Protein AF-A0A3D1E0E1-F1 (afdb_monomer_lite)

Secondary structure (DSSP, 8-state):
--TTSTTSHHHHHHHHHHHHHHHHTT--SPEEEE----GGGTT---HHHHHHTT--GGGEEE---SSHHHHHHHHHHHHT-TT-SEEEE--S---S-TTHHHHHTT-

Foldseek 3Di:
DQAADPPCLVVVVVVVLLVLQVLCVVADAAEEEEWEPDPVNPGDDDQVVSVVVVHHSVRYHYDYAPADLRLVVVVVVVVPDPRHSYYYYGDHDPPDDPCVVVVSVVD

pLDDT: mean 78.92, std 16.23, range [38.81, 95.25]

Structure (mmCIF, N/CA/C/O backbone):
data_AF-A0A3D1E0E1-F1
#
_entry.id   AF-A0A3D1E0E1-F1
#
loop_
_atom_site.group_PDB
_atom_site.id
_atom_site.type_symbol
_atom_site.label_atom_id
_atom_site.label_alt_id
_atom_site.label_comp_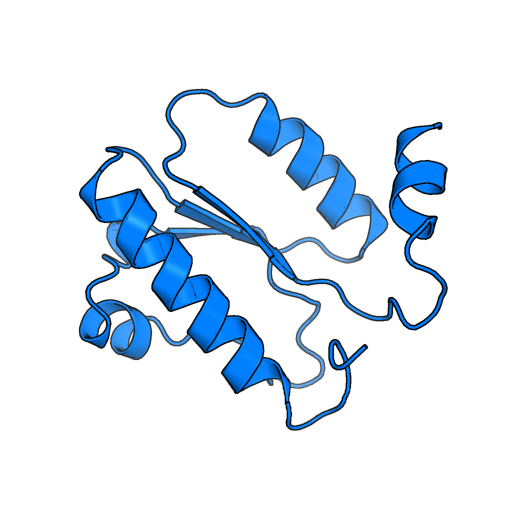id
_atom_site.label_asym_id
_atom_site.label_entity_id
_atom_site.label_seq_id
_atom_site.pdbx_PDB_ins_code
_atom_site.Cartn_x
_atom_site.Cartn_y
_atom_site.Cartn_z
_atom_site.occupancy
_atom_site.B_iso_or_equiv
_atom_site.auth_seq_id
_atom_site.auth_comp_id
_atom_site.auth_asym_id
_atom_site.auth_atom_id
_atom_site.pdbx_PDB_model_num
ATOM 1 N N . MET A 1 1 ? 18.294 -11.193 -1.312 1.00 40.47 1 MET A N 1
ATOM 2 C CA . MET A 1 1 ? 17.510 -10.092 -1.913 1.00 40.47 1 MET A CA 1
ATOM 3 C C . MET A 1 1 ? 16.601 -10.694 -2.979 1.00 40.47 1 MET A C 1
ATOM 5 O O . MET A 1 1 ? 17.097 -11.092 -4.022 1.00 40.47 1 MET A O 1
ATOM 9 N N . LEU A 1 2 ? 15.316 -10.892 -2.658 1.00 38.81 2 LEU A N 1
ATOM 10 C CA . LEU A 1 2 ? 14.311 -11.520 -3.541 1.00 38.81 2 LEU A CA 1
ATOM 11 C C . LEU A 1 2 ? 13.461 -10.496 -4.313 1.00 38.81 2 LEU A C 1
ATOM 13 O O . LEU A 1 2 ? 12.704 -10.883 -5.193 1.00 38.81 2 LEU A O 1
ATOM 17 N N . CYS A 1 3 ? 13.595 -9.210 -3.990 1.00 42.78 3 CYS A N 1
ATOM 18 C CA . CYS A 1 3 ? 12.835 -8.131 -4.609 1.00 42.78 3 CYS A CA 1
ATOM 19 C C . CYS A 1 3 ? 13.319 -7.926 -6.057 1.00 42.78 3 CYS A C 1
ATOM 21 O O . CYS A 1 3 ? 14.514 -7.701 -6.269 1.00 42.78 3 CYS A O 1
ATOM 23 N N . GLY A 1 4 ? 12.420 -8.066 -7.039 1.00 46.31 4 GLY A N 1
ATOM 24 C CA . GLY A 1 4 ? 12.716 -7.840 -8.459 1.00 46.31 4 GLY A CA 1
ATOM 25 C C . GLY A 1 4 ? 13.114 -9.074 -9.278 1.00 46.31 4 GLY A C 1
ATOM 26 O O . GLY A 1 4 ? 13.607 -8.915 -10.395 1.00 46.31 4 GLY A O 1
ATOM 27 N N . ARG A 1 5 ? 12.922 -10.304 -8.769 1.00 45.62 5 ARG A N 1
ATOM 28 C CA . ARG A 1 5 ? 12.955 -11.505 -9.627 1.00 45.62 5 ARG A CA 1
ATOM 29 C C . ARG A 1 5 ? 11.529 -11.827 -10.081 1.00 45.62 5 ARG A C 1
ATOM 31 O O . ARG A 1 5 ? 10.700 -12.077 -9.203 1.00 45.62 5 ARG A O 1
ATOM 38 N N . PRO A 1 6 ? 11.253 -11.914 -11.397 1.00 48.41 6 PRO A N 1
ATOM 39 C CA . PRO A 1 6 ? 9.933 -12.309 -11.875 1.00 48.41 6 PRO A CA 1
ATOM 40 C C . PRO A 1 6 ? 9.547 -13.657 -11.247 1.00 48.41 6 PRO A C 1
ATOM 42 O O . PRO A 1 6 ? 10.287 -14.634 -11.365 1.00 48.41 6 PRO A O 1
ATOM 45 N N . GLY A 1 7 ? 8.428 -13.678 -10.514 1.00 53.00 7 GLY A N 1
ATOM 46 C CA . GLY A 1 7 ? 7.877 -14.873 -9.859 1.00 53.00 7 GLY A CA 1
ATOM 47 C C . GLY A 1 7 ? 7.905 -14.905 -8.322 1.00 53.00 7 GLY A C 1
ATOM 48 O O . GLY A 1 7 ? 7.247 -15.771 -7.752 1.00 53.00 7 GLY A O 1
ATOM 49 N N . HIS A 1 8 ? 8.591 -13.982 -7.630 1.00 55.78 8 HIS A N 1
ATOM 50 C CA . HIS A 1 8 ? 8.625 -13.947 -6.148 1.00 55.78 8 HIS A CA 1
ATOM 51 C C . HIS A 1 8 ? 7.896 -12.755 -5.506 1.00 55.78 8 HIS A C 1
ATOM 53 O O . HIS A 1 8 ? 7.752 -12.715 -4.281 1.00 55.78 8 HIS A O 1
ATOM 59 N N . ASP A 1 9 ? 7.399 -11.813 -6.304 1.00 68.50 9 ASP A N 1
ATOM 60 C CA . ASP A 1 9 ? 6.812 -10.569 -5.794 1.00 68.50 9 ASP A CA 1
ATOM 61 C C . ASP A 1 9 ? 5.505 -10.818 -5.023 1.00 68.50 9 ASP A C 1
ATOM 63 O O . ASP A 1 9 ? 5.280 -10.221 -3.974 1.00 68.50 9 ASP A O 1
ATOM 67 N N . GLY A 1 10 ? 4.703 -11.808 -5.432 1.00 76.62 10 GLY A N 1
ATOM 68 C CA . GLY A 1 10 ? 3.433 -12.124 -4.767 1.00 76.62 10 GLY A CA 1
ATOM 69 C C . GLY A 1 10 ? 3.572 -12.543 -3.297 1.00 76.62 10 GLY A C 1
ATOM 70 O O . GLY A 1 10 ? 2.733 -12.177 -2.475 1.00 76.62 10 GLY A O 1
ATOM 71 N N . ALA A 1 11 ? 4.639 -13.263 -2.932 1.00 82.50 11 ALA A N 1
ATOM 72 C CA . ALA A 1 11 ? 4.875 -13.657 -1.540 1.00 82.50 11 ALA A CA 1
ATOM 73 C C . ALA A 1 11 ? 5.281 -12.457 -0.666 1.00 82.50 11 ALA A C 1
ATOM 75 O O . ALA A 1 11 ? 4.837 -12.347 0.477 1.00 82.50 11 ALA A O 1
ATOM 76 N N . LEU A 1 12 ? 6.088 -11.541 -1.213 1.00 81.94 12 LEU A N 1
ATOM 77 C CA . LEU A 1 12 ? 6.488 -10.305 -0.535 1.00 81.94 12 LEU A CA 1
ATOM 78 C C . LEU A 1 12 ? 5.287 -9.373 -0.346 1.00 81.94 12 LEU A C 1
ATOM 80 O O . LEU A 1 12 ? 5.032 -8.932 0.775 1.00 81.94 12 LEU A O 1
ATOM 84 N N . THR A 1 13 ? 4.507 -9.147 -1.405 1.00 83.56 13 THR A N 1
ATOM 85 C CA . THR A 1 13 ? 3.272 -8.355 -1.360 1.00 83.56 13 THR A CA 1
ATOM 86 C C . THR A 1 13 ? 2.261 -8.970 -0.389 1.00 83.56 13 THR A C 1
ATOM 88 O O . THR A 1 13 ? 1.681 -8.258 0.429 1.00 83.56 13 THR A O 1
ATOM 91 N N . GLY A 1 14 ? 2.095 -10.298 -0.391 1.00 87.44 14 GLY A N 1
ATOM 92 C CA . GLY A 1 14 ? 1.218 -11.004 0.548 1.00 87.44 14 GLY A CA 1
ATOM 93 C C . GLY A 1 14 ? 1.656 -10.866 2.011 1.00 87.44 14 GLY A C 1
ATOM 94 O O . GLY A 1 14 ? 0.827 -10.618 2.888 1.00 87.44 14 GLY A O 1
ATOM 95 N N . PHE A 1 15 ? 2.960 -10.964 2.290 1.00 89.19 15 PHE A N 1
ATOM 96 C CA . PHE A 1 15 ? 3.507 -10.730 3.628 1.00 89.19 15 PHE A CA 1
ATOM 97 C C . PHE A 1 15 ? 3.298 -9.279 4.087 1.00 89.19 15 PHE A C 1
ATOM 99 O O . PHE A 1 15 ? 2.829 -9.047 5.205 1.00 89.19 15 PHE A O 1
ATOM 106 N N . ALA A 1 16 ? 3.580 -8.303 3.220 1.00 91.12 16 ALA A N 1
ATOM 107 C CA . ALA A 1 16 ? 3.340 -6.891 3.504 1.00 91.12 16 ALA A CA 1
ATOM 108 C C . ALA A 1 16 ? 1.850 -6.618 3.773 1.00 91.12 16 ALA A C 1
ATOM 110 O O . ALA A 1 16 ? 1.517 -5.951 4.752 1.00 91.12 16 ALA A O 1
ATOM 111 N N . ALA A 1 17 ? 0.946 -7.214 2.990 1.00 91.38 17 ALA A N 1
ATOM 112 C CA . ALA A 1 17 ? -0.494 -7.114 3.207 1.00 91.38 17 ALA A CA 1
ATOM 113 C C . ALA A 1 17 ? -0.903 -7.683 4.577 1.00 91.38 17 ALA A C 1
ATOM 115 O O . ALA A 1 17 ? -1.674 -7.061 5.305 1.00 91.38 17 ALA A O 1
ATOM 116 N N . ALA A 1 18 ? -0.338 -8.819 4.998 1.00 93.44 18 ALA A N 1
ATOM 117 C CA . ALA A 1 18 ? -0.607 -9.379 6.324 1.00 93.44 18 ALA A CA 1
ATOM 118 C C . ALA A 1 18 ? -0.158 -8.447 7.472 1.00 93.44 18 ALA A C 1
ATOM 120 O O . ALA A 1 18 ? -0.849 -8.343 8.492 1.00 93.44 18 ALA A O 1
ATOM 121 N N . LEU A 1 19 ? 0.967 -7.740 7.313 1.00 93.88 19 LEU A N 1
ATOM 122 C CA . LEU A 1 19 ? 1.420 -6.723 8.270 1.00 93.88 19 LEU A CA 1
ATOM 123 C C . LEU A 1 19 ? 0.498 -5.501 8.282 1.00 93.88 19 LEU A C 1
ATOM 125 O O . LEU A 1 19 ? 0.081 -5.065 9.356 1.00 93.88 19 LEU A O 1
ATOM 129 N N . VAL A 1 20 ? 0.126 -4.997 7.104 1.00 94.12 20 VAL A N 1
ATOM 130 C CA . VAL A 1 20 ? -0.826 -3.890 6.949 1.00 94.12 20 VAL A CA 1
ATOM 131 C C . VAL A 1 20 ? -2.153 -4.223 7.612 1.00 94.12 20 VAL A C 1
ATOM 133 O O . VAL A 1 20 ? -2.644 -3.423 8.401 1.00 94.12 20 VAL A O 1
ATOM 136 N N . ARG A 1 21 ? -2.701 -5.423 7.393 1.00 94.00 21 ARG A N 1
ATOM 137 C CA . ARG A 1 21 ? -3.933 -5.875 8.056 1.00 94.00 21 ARG A CA 1
ATOM 138 C C . ARG A 1 21 ? -3.815 -5.765 9.580 1.00 94.00 21 ARG A C 1
ATOM 140 O O . ARG A 1 21 ? -4.724 -5.275 10.242 1.00 94.00 21 ARG A O 1
ATOM 147 N N . ARG A 1 22 ? -2.688 -6.195 10.158 1.00 93.88 22 ARG A N 1
ATOM 148 C CA . ARG A 1 22 ? -2.445 -6.106 11.611 1.00 93.88 22 ARG A CA 1
ATOM 149 C C . ARG A 1 22 ? -2.328 -4.669 12.122 1.00 93.88 22 ARG A C 1
ATOM 151 O O . ARG A 1 22 ? -2.576 -4.438 13.306 1.00 93.88 22 ARG A O 1
ATOM 158 N N . LEU A 1 23 ? -1.894 -3.727 11.290 1.00 92.19 23 LEU A N 1
ATOM 159 C CA . LEU A 1 23 ? -1.833 -2.303 11.633 1.00 92.19 23 LEU A CA 1
ATOM 160 C C . LEU A 1 23 ? -3.207 -1.642 11.483 1.00 92.19 23 LEU A C 1
ATOM 162 O O . LEU A 1 23 ? -3.673 -1.010 12.422 1.00 92.19 23 LEU A O 1
ATOM 166 N N . ALA A 1 24 ? -3.907 -1.891 10.376 1.00 88.12 24 ALA A N 1
ATOM 167 C CA . ALA A 1 24 ? -5.213 -1.312 10.058 1.00 88.12 24 ALA A CA 1
ATOM 168 C C . ALA A 1 24 ? -6.342 -1.703 11.034 1.00 88.12 24 ALA A C 1
ATOM 170 O O . ALA A 1 24 ? -7.361 -1.019 11.093 1.00 88.12 24 ALA A O 1
ATOM 171 N N . VAL A 1 25 ? -6.167 -2.790 11.799 1.00 89.31 25 VAL A N 1
ATOM 172 C CA . VAL A 1 25 ? -7.064 -3.183 12.906 1.00 89.31 25 VAL A CA 1
ATOM 173 C C . VAL A 1 25 ? -6.844 -2.331 14.165 1.00 89.31 25 VAL A C 1
ATOM 175 O O . VAL A 1 25 ? -7.753 -2.189 14.974 1.00 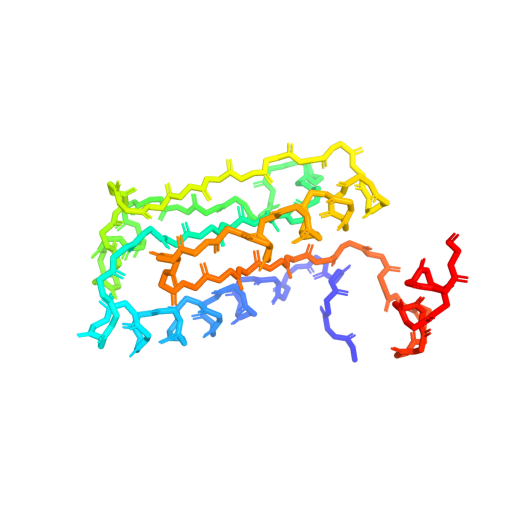89.31 25 VAL A O 1
ATOM 178 N N . ARG A 1 26 ? -5.637 -1.791 14.362 1.00 89.44 26 ARG A N 1
ATOM 179 C CA . ARG A 1 26 ? -5.247 -1.024 15.562 1.00 89.44 26 ARG A CA 1
ATOM 180 C C . ARG A 1 26 ? -5.248 0.482 15.335 1.00 89.44 26 ARG A C 1
ATOM 182 O O . ARG A 1 26 ? -5.379 1.237 16.292 1.00 89.44 26 ARG A O 1
ATOM 189 N N . CYS A 1 27 ? -5.071 0.896 14.089 1.00 88.75 27 CYS A N 1
ATOM 190 C CA . CYS A 1 27 ? -4.990 2.284 13.682 1.00 88.75 27 CYS A CA 1
ATOM 191 C C . CYS A 1 27 ? -6.149 2.595 12.742 1.00 88.75 27 CYS A C 1
ATOM 193 O O . CYS A 1 27 ? -6.353 1.906 11.734 1.00 88.75 27 CYS A O 1
ATOM 195 N N . ASP A 1 28 ? -6.889 3.647 13.070 1.00 87.94 28 ASP A N 1
ATOM 196 C CA . ASP A 1 28 ? -7.795 4.262 12.113 1.00 87.94 28 ASP A CA 1
ATOM 197 C C . ASP A 1 28 ? -6.990 5.090 11.095 1.00 87.94 28 ASP A C 1
ATOM 199 O O . ASP A 1 28 ? -5.852 5.473 11.367 1.00 87.94 28 ASP A O 1
ATOM 203 N N . GLY A 1 29 ? -7.553 5.315 9.909 1.00 93.00 29 GLY A N 1
ATOM 204 C CA . GLY A 1 29 ? -6.914 6.089 8.837 1.00 93.00 29 GLY A CA 1
ATOM 205 C C . GLY A 1 29 ? -6.493 5.278 7.606 1.00 93.00 29 GLY A C 1
ATOM 206 O O . GLY A 1 29 ? -6.600 4.045 7.593 1.00 93.00 29 GLY A O 1
ATOM 207 N N . PRO A 1 30 ? -6.079 5.947 6.519 1.00 95.25 30 PRO A N 1
ATOM 208 C CA . PRO A 1 30 ? -5.805 5.284 5.254 1.00 95.25 30 PRO A CA 1
ATOM 209 C C . PRO A 1 30 ? -4.463 4.547 5.271 1.00 95.25 30 PRO A C 1
ATOM 211 O O . PRO A 1 30 ? -3.542 4.872 6.024 1.00 95.25 30 PRO A O 1
ATOM 214 N N . VAL A 1 31 ? -4.354 3.551 4.400 1.00 94.38 31 VAL A N 1
ATOM 215 C CA . VAL A 1 31 ? -3.109 2.861 4.075 1.00 94.38 31 VAL A CA 1
ATOM 216 C C . VAL A 1 31 ? -2.631 3.375 2.730 1.00 94.38 31 VAL A C 1
ATOM 218 O O . VAL A 1 31 ? -3.378 3.320 1.757 1.00 94.38 31 VAL A O 1
ATOM 221 N N . VAL A 1 32 ? -1.385 3.825 2.652 1.00 94.69 32 VAL A N 1
ATOM 222 C CA . VAL A 1 32 ? -0.767 4.223 1.385 1.00 94.69 32 VAL A CA 1
ATOM 223 C C . VAL A 1 32 ? 0.108 3.090 0.864 1.00 94.69 32 VAL A C 1
ATOM 225 O O . VAL A 1 32 ? 0.912 2.530 1.609 1.00 94.69 32 VAL A O 1
ATOM 228 N N . TRP A 1 33 ? -0.033 2.752 -0.414 1.00 91.81 33 TRP A N 1
ATOM 229 C CA . TRP A 1 33 ? 0.790 1.752 -1.083 1.00 91.81 33 TRP A CA 1
ATOM 230 C C . TRP A 1 33 ? 1.400 2.331 -2.355 1.00 91.81 33 TRP A C 1
ATOM 232 O O . TRP A 1 33 ? 0.689 2.741 -3.273 1.00 91.81 33 TRP A O 1
ATOM 242 N N . CYS A 1 34 ? 2.725 2.330 -2.417 1.00 89.50 34 CYS A N 1
ATOM 243 C CA . CYS A 1 34 ? 3.502 2.759 -3.570 1.00 89.50 34 CYS A CA 1
ATOM 244 C C . CYS A 1 34 ? 4.073 1.508 -4.256 1.00 89.50 34 CYS A C 1
ATOM 246 O O . CYS A 1 34 ? 5.129 1.026 -3.830 1.00 89.50 34 CYS A O 1
ATOM 248 N N . PRO A 1 35 ? 3.386 0.933 -5.260 1.00 82.31 35 PRO A N 1
ATOM 249 C CA . PRO A 1 35 ? 3.867 -0.261 -5.944 1.00 82.31 35 PRO A CA 1
ATOM 250 C C . PRO A 1 35 ? 5.168 0.014 -6.716 1.00 82.31 35 PRO A C 1
ATOM 252 O O . PRO A 1 35 ? 5.471 1.151 -7.104 1.00 82.31 35 PRO A O 1
ATOM 255 N N . ALA A 1 36 ? 5.945 -1.045 -6.953 1.00 77.00 36 ALA A N 1
ATOM 256 C CA . ALA A 1 36 ? 7.068 -0.991 -7.881 1.00 77.00 36 ALA A CA 1
ATOM 257 C C . ALA A 1 36 ? 6.533 -0.805 -9.311 1.00 77.00 36 ALA A C 1
ATOM 259 O O . ALA A 1 36 ? 5.370 -1.108 -9.586 1.00 77.00 36 ALA A O 1
ATOM 260 N N . ALA A 1 37 ? 7.359 -0.304 -10.236 1.00 69.69 37 ALA A N 1
ATOM 261 C CA . ALA A 1 37 ? 6.911 -0.131 -11.612 1.00 69.69 37 ALA A CA 1
ATOM 262 C C . ALA A 1 37 ? 6.509 -1.495 -12.200 1.00 69.69 37 ALA A C 1
ATOM 264 O O . ALA A 1 37 ? 7.341 -2.393 -12.352 1.00 69.69 37 ALA A O 1
ATOM 265 N N . ALA A 1 38 ? 5.225 -1.653 -12.526 1.00 60.69 38 ALA A N 1
ATOM 266 C CA . ALA A 1 38 ? 4.704 -2.885 -13.096 1.00 60.69 38 ALA A CA 1
ATOM 267 C C . ALA A 1 38 ? 5.200 -3.030 -14.542 1.00 60.69 38 ALA A C 1
ATOM 269 O O . ALA A 1 38 ? 4.604 -2.507 -15.485 1.00 60.69 38 ALA A O 1
ATOM 270 N N . MET A 1 39 ? 6.294 -3.760 -14.747 1.00 53.62 39 MET A N 1
ATOM 271 C CA . MET A 1 39 ? 6.688 -4.193 -16.086 1.00 53.62 39 MET A CA 1
ATOM 272 C C . MET A 1 39 ? 5.674 -5.239 -16.571 1.00 53.62 39 MET A C 1
ATOM 274 O O . MET A 1 39 ? 5.676 -6.377 -16.115 1.00 53.62 39 MET A O 1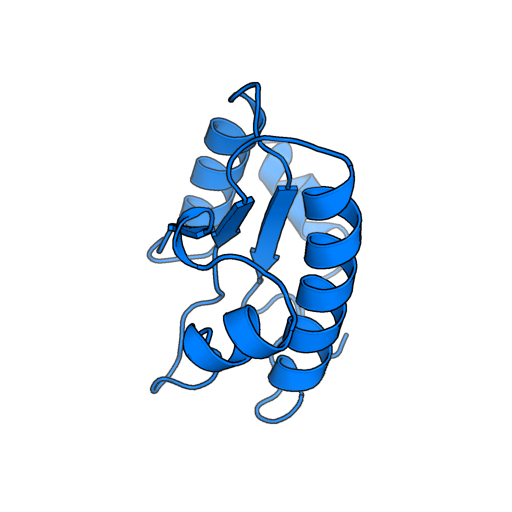
ATOM 278 N N . GLY A 1 40 ? 4.765 -4.847 -17.470 1.00 51.97 40 GLY A N 1
ATOM 279 C CA . GLY A 1 40 ? 3.796 -5.768 -18.081 1.00 51.97 40 GLY A CA 1
ATOM 280 C C . GLY A 1 40 ? 2.631 -6.203 -17.179 1.00 51.97 40 GLY A C 1
ATOM 281 O O . GLY A 1 40 ? 2.044 -7.254 -17.419 1.00 51.97 40 GLY A O 1
ATOM 282 N N . GLY A 1 41 ? 2.286 -5.426 -16.146 1.00 52.62 41 GLY A N 1
ATOM 283 C CA . GLY A 1 41 ? 1.118 -5.688 -15.289 1.00 52.62 41 GLY A CA 1
ATOM 284 C C . GLY A 1 41 ? 1.320 -6.742 -14.191 1.00 52.62 41 GLY A C 1
ATOM 285 O O . GLY A 1 41 ? 0.406 -6.971 -13.398 1.00 52.62 41 GLY A O 1
ATOM 286 N N . SER A 1 42 ? 2.503 -7.359 -14.083 1.00 56.16 42 SER A N 1
ATOM 287 C CA . SER A 1 42 ? 2.842 -8.189 -12.920 1.00 56.16 42 SER A CA 1
ATOM 288 C C . SER A 1 42 ? 3.071 -7.313 -11.685 1.00 56.16 42 SER A C 1
ATOM 290 O O . SER A 1 42 ? 3.780 -6.312 -11.782 1.00 56.16 42 SER A O 1
ATOM 292 N N . GLY A 1 43 ? 2.513 -7.702 -10.535 1.00 58.69 43 GLY A N 1
ATOM 293 C CA . GLY A 1 43 ? 2.697 -6.993 -9.258 1.00 58.69 43 GLY A CA 1
ATOM 294 C C . GLY A 1 43 ? 1.581 -6.007 -8.890 1.00 58.69 43 GLY A C 1
ATOM 295 O O . GLY A 1 43 ? 1.645 -5.386 -7.836 1.00 58.69 43 GLY A O 1
ATOM 296 N N . MET A 1 44 ? 0.530 -5.881 -9.709 1.00 71.06 44 MET A N 1
ATOM 297 C CA . MET A 1 44 ? -0.627 -5.052 -9.357 1.00 71.06 44 MET A CA 1
ATOM 298 C C . MET A 1 44 ? -1.421 -5.657 -8.194 1.00 71.06 44 MET A C 1
ATOM 300 O O . MET A 1 44 ? -1.722 -6.853 -8.175 1.00 71.06 44 MET A O 1
ATOM 304 N N . LEU A 1 45 ? -1.812 -4.808 -7.241 1.00 80.12 45 LEU A N 1
ATOM 305 C CA . LEU A 1 45 ? -2.677 -5.206 -6.137 1.00 80.12 45 LEU A CA 1
ATOM 306 C C . LEU A 1 45 ? -4.077 -5.555 -6.643 1.00 80.12 45 LEU A C 1
ATOM 308 O O . LEU A 1 45 ? -4.744 -4.758 -7.302 1.00 80.12 45 LEU A O 1
ATOM 312 N N . TYR A 1 46 ? -4.550 -6.744 -6.278 1.00 85.94 46 TYR A N 1
ATOM 313 C CA . TYR A 1 46 ? -5.904 -7.179 -6.586 1.00 85.94 46 TYR A CA 1
ATOM 314 C C . TYR A 1 46 ? -6.856 -6.790 -5.451 1.00 85.94 46 TYR A C 1
ATOM 316 O O . TYR A 1 46 ? -6.870 -7.428 -4.397 1.00 85.94 46 TYR A O 1
ATOM 324 N N . ALA A 1 47 ? -7.663 -5.748 -5.670 1.00 86.19 47 ALA A N 1
ATOM 325 C CA . ALA A 1 47 ? -8.533 -5.161 -4.646 1.00 86.19 47 ALA A CA 1
ATOM 326 C C . ALA A 1 47 ? -9.465 -6.186 -3.975 1.00 86.19 47 ALA A C 1
ATOM 328 O O . ALA A 1 47 ? -9.540 -6.240 -2.749 1.00 86.19 47 ALA A O 1
ATOM 329 N N . ALA A 1 48 ? -10.120 -7.055 -4.752 1.00 89.00 48 ALA A N 1
ATOM 330 C CA . ALA A 1 48 ? -10.986 -8.091 -4.187 1.00 89.00 48 ALA A CA 1
ATOM 331 C C . ALA A 1 48 ? -10.200 -9.132 -3.364 1.00 89.00 48 ALA A C 1
ATOM 333 O O . ALA A 1 48 ? -10.700 -9.632 -2.359 1.00 89.00 48 ALA A O 1
ATOM 334 N N . GLY A 1 49 ? -8.950 -9.423 -3.741 1.00 89.00 49 GLY A N 1
ATOM 335 C CA . GLY A 1 49 ? -8.056 -10.277 -2.957 1.00 89.00 49 GLY A CA 1
ATOM 336 C C . GLY A 1 49 ? -7.672 -9.645 -1.618 1.00 89.00 49 GLY A C 1
ATOM 337 O O . GLY A 1 49 ? -7.692 -10.319 -0.592 1.00 89.00 49 GLY A O 1
ATOM 338 N N . LEU A 1 50 ? -7.394 -8.339 -1.601 1.00 88.75 50 LEU A N 1
ATOM 339 C CA . LEU A 1 50 ? -7.136 -7.593 -0.365 1.00 88.75 50 LEU A CA 1
ATOM 340 C C . LEU A 1 50 ? -8.371 -7.544 0.544 1.00 88.75 50 LEU A C 1
ATOM 342 O O . LEU A 1 50 ? -8.245 -7.780 1.747 1.00 88.75 50 LEU A O 1
ATOM 346 N N . ALA 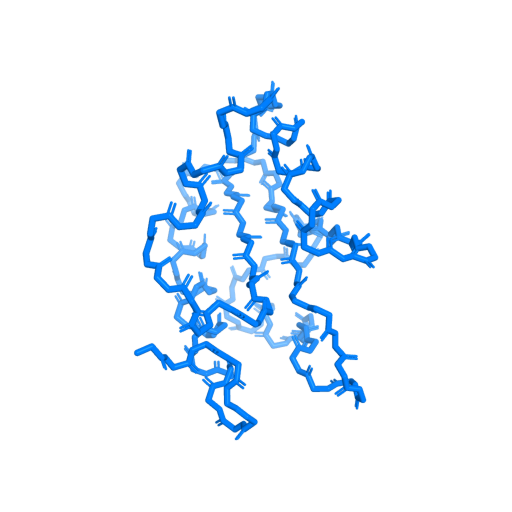A 1 51 ? -9.560 -7.342 -0.031 1.00 91.88 51 ALA A N 1
ATOM 347 C CA . ALA A 1 51 ? -10.822 -7.408 0.702 1.00 91.88 51 ALA A CA 1
ATOM 348 C C . ALA A 1 51 ? -11.036 -8.788 1.343 1.00 91.88 51 ALA A C 1
ATOM 350 O O . ALA A 1 51 ? -11.373 -8.878 2.523 1.00 91.88 51 ALA A O 1
ATOM 351 N N . ALA A 1 52 ? -10.755 -9.872 0.610 1.00 91.31 52 ALA A N 1
ATOM 352 C CA . ALA A 1 52 ? -10.802 -11.235 1.147 1.00 91.31 52 ALA A CA 1
ATOM 353 C C . ALA A 1 52 ? -9.778 -11.465 2.279 1.00 91.31 52 ALA A C 1
ATOM 355 O O . ALA A 1 52 ? -10.019 -12.253 3.194 1.00 91.31 52 ALA A O 1
ATOM 356 N N . LEU A 1 53 ? -8.659 -10.735 2.267 1.00 88.75 53 LEU A N 1
ATOM 357 C CA . LEU A 1 53 ? -7.677 -10.689 3.353 1.00 88.75 53 LEU A CA 1
ATOM 358 C C . LEU A 1 53 ? -8.059 -9.715 4.480 1.00 88.75 53 LEU A C 1
ATOM 360 O O . LEU A 1 53 ? -7.273 -9.549 5.412 1.00 88.75 53 LEU A O 1
ATOM 364 N N . GLY A 1 54 ? -9.249 -9.111 4.461 1.00 90.44 54 GLY A N 1
ATOM 365 C CA . GLY A 1 54 ? -9.741 -8.216 5.511 1.00 90.44 54 GLY A CA 1
ATOM 366 C C . GLY A 1 54 ? -9.113 -6.821 5.501 1.00 90.44 54 GLY A C 1
ATOM 367 O O . GLY A 1 54 ? -9.137 -6.145 6.527 1.00 90.44 54 GLY A O 1
ATOM 368 N N . ILE A 1 55 ? -8.525 -6.404 4.380 1.00 91.31 55 ILE A N 1
ATOM 369 C CA . ILE A 1 55 ? -8.096 -5.023 4.150 1.00 91.31 55 ILE A CA 1
ATOM 370 C C . ILE A 1 55 ? -9.197 -4.342 3.346 1.00 91.31 55 ILE A C 1
ATOM 372 O O . ILE A 1 55 ? -9.479 -4.763 2.228 1.00 91.31 55 ILE A O 1
ATOM 376 N N . ASP A 1 56 ? -9.807 -3.301 3.907 1.00 91.88 56 ASP A N 1
ATOM 377 C CA . ASP A 1 56 ? -10.818 -2.504 3.212 1.00 91.88 56 ASP A CA 1
ATOM 378 C C . ASP A 1 56 ? -10.185 -1.742 2.029 1.00 91.88 56 ASP A C 1
ATOM 380 O O . ASP A 1 56 ? -9.365 -0.845 2.262 1.00 91.88 56 ASP A O 1
ATOM 384 N N . PRO A 1 57 ? -10.549 -2.052 0.767 1.00 91.81 57 PRO A N 1
ATOM 385 C CA . PRO A 1 57 ? -10.030 -1.331 -0.391 1.00 91.81 57 PRO A CA 1
ATOM 386 C C . PRO A 1 57 ? -10.393 0.159 -0.383 1.00 91.81 57 PRO A C 1
ATOM 388 O O . PRO A 1 57 ? -9.661 0.951 -0.964 1.00 91.81 57 PRO A O 1
ATOM 391 N N . GLY A 1 58 ? -11.475 0.559 0.298 1.00 92.88 58 GLY A N 1
ATOM 392 C CA . GLY A 1 58 ? -11.868 1.963 0.448 1.00 92.88 58 GLY A CA 1
ATOM 393 C C . GLY A 1 58 ? -10.898 2.786 1.302 1.00 92.88 58 GLY A C 1
ATOM 394 O O . GLY A 1 58 ? -10.886 4.011 1.206 1.00 92.88 58 GLY A O 1
ATOM 395 N N . ARG A 1 59 ? -10.049 2.127 2.101 1.00 92.25 59 ARG A N 1
ATOM 396 C CA . ARG A 1 59 ? -8.997 2.762 2.912 1.00 92.25 59 ARG A CA 1
ATOM 397 C C . ARG A 1 59 ? -7.623 2.727 2.240 1.00 92.25 59 ARG A C 1
ATOM 399 O O . ARG A 1 59 ? -6.663 3.216 2.831 1.00 92.25 59 ARG A O 1
ATOM 406 N N . LEU A 1 60 ? -7.500 2.136 1.051 1.00 92.12 60 LEU A N 1
ATOM 407 C CA . LEU A 1 60 ? -6.226 1.952 0.363 1.00 92.12 60 LEU A CA 1
ATOM 408 C C . LEU A 1 60 ? -6.000 3.051 -0.682 1.00 92.12 60 LEU A C 1
ATOM 410 O O . LEU A 1 60 ? -6.739 3.163 -1.656 1.00 92.12 60 LEU A O 1
ATOM 414 N N . LEU A 1 61 ? -4.934 3.826 -0.507 1.00 93.12 61 LEU A N 1
ATOM 415 C CA . LEU A 1 61 ? -4.476 4.839 -1.450 1.00 93.12 61 LEU A CA 1
ATOM 416 C C . LEU A 1 61 ? -3.292 4.288 -2.243 1.00 93.12 61 LEU A C 1
ATOM 418 O O . LEU A 1 61 ? -2.261 3.946 -1.664 1.00 93.12 61 LEU A O 1
ATOM 422 N N . ILE A 1 62 ? -3.428 4.212 -3.566 1.00 89.75 62 ILE A N 1
ATOM 423 C CA . ILE A 1 62 ? -2.340 3.791 -4.454 1.00 89.75 62 ILE A CA 1
ATOM 424 C C . ILE A 1 62 ? -1.622 5.024 -4.987 1.00 89.75 62 ILE A C 1
ATOM 426 O O . ILE A 1 62 ? -2.238 5.872 -5.630 1.00 89.75 62 ILE A O 1
ATOM 430 N N . VAL A 1 63 ? -0.317 5.104 -4.740 1.00 90.38 63 VAL A N 1
ATOM 431 C CA . VAL A 1 63 ? 0.539 6.180 -5.249 1.00 90.38 63 VAL A CA 1
ATOM 432 C C . VAL A 1 63 ? 1.449 5.604 -6.321 1.00 90.38 63 VAL A C 1
ATOM 434 O O . VAL A 1 63 ? 2.455 4.958 -6.029 1.00 90.38 63 VAL A O 1
ATOM 437 N N . ASP A 1 64 ? 1.080 5.841 -7.576 1.00 85.19 64 ASP A N 1
ATOM 438 C CA . ASP A 1 64 ? 1.919 5.500 -8.718 1.00 85.19 64 ASP A CA 1
ATOM 439 C C . ASP A 1 64 ? 2.928 6.626 -8.976 1.00 85.19 64 ASP A C 1
ATOM 441 O O . ASP A 1 64 ? 2.564 7.775 -9.238 1.00 85.19 64 ASP A O 1
ATOM 445 N N . ALA A 1 65 ? 4.213 6.300 -8.863 1.00 83.31 65 ALA A N 1
ATOM 446 C CA . ALA A 1 65 ? 5.308 7.224 -9.098 1.00 83.31 65 ALA A CA 1
ATOM 447 C C . ALA A 1 65 ? 6.167 6.697 -10.256 1.00 83.31 65 ALA A C 1
ATOM 449 O O . ALA A 1 65 ? 6.591 5.539 -10.222 1.00 83.31 65 ALA A O 1
ATOM 450 N N . PRO A 1 66 ? 6.527 7.539 -11.244 1.00 78.56 66 PRO A N 1
ATOM 451 C CA . PRO A 1 66 ? 7.088 7.093 -12.525 1.00 78.56 66 PRO A CA 1
ATOM 452 C C . PRO A 1 66 ? 8.561 6.638 -12.446 1.00 78.56 66 PRO A C 1
ATOM 454 O O . PRO A 1 66 ? 9.250 6.586 -13.461 1.00 78.56 66 PRO A O 1
ATOM 457 N N . GLY A 1 67 ? 9.087 6.369 -11.249 1.00 77.94 67 GLY A N 1
ATOM 458 C CA . GLY A 1 67 ? 10.445 5.873 -11.042 1.00 77.94 67 GLY A CA 1
ATOM 459 C C . GLY A 1 67 ? 10.904 5.941 -9.581 1.00 77.94 67 GLY A C 1
ATOM 460 O O . GLY A 1 67 ? 10.292 6.643 -8.769 1.00 77.94 67 GLY A O 1
ATOM 461 N N . PRO A 1 68 ? 12.016 5.266 -9.238 1.00 77.62 68 PRO A N 1
ATOM 462 C CA . PRO A 1 68 ? 12.449 5.061 -7.854 1.00 77.62 68 PRO A CA 1
ATOM 463 C C . PRO A 1 68 ? 12.730 6.367 -7.096 1.00 77.62 68 PRO A C 1
ATOM 465 O O . PRO A 1 68 ? 12.307 6.513 -5.953 1.00 77.62 68 PRO A O 1
ATOM 468 N N . THR A 1 69 ? 13.371 7.357 -7.729 1.00 81.56 69 THR A N 1
ATOM 469 C CA . THR A 1 69 ? 13.640 8.661 -7.094 1.00 81.56 69 THR A CA 1
ATOM 470 C C . THR A 1 69 ? 12.359 9.432 -6.784 1.00 81.56 69 THR A C 1
ATOM 472 O O . THR A 1 69 ? 12.221 9.968 -5.690 1.00 81.56 69 THR A O 1
ATOM 475 N N . ARG A 1 70 ? 11.393 9.468 -7.715 1.00 84.88 70 ARG A N 1
ATOM 476 C CA . ARG A 1 70 ? 10.106 10.138 -7.464 1.00 84.88 70 ARG A CA 1
ATOM 477 C C . ARG A 1 70 ? 9.271 9.396 -6.424 1.00 84.88 70 ARG A C 1
ATOM 479 O O . ARG A 1 70 ? 8.594 10.047 -5.641 1.00 84.88 70 ARG A O 1
ATOM 486 N N . ARG A 1 71 ? 9.350 8.062 -6.381 1.00 86.06 71 ARG A N 1
ATOM 487 C CA . ARG A 1 71 ? 8.670 7.247 -5.366 1.00 86.06 71 ARG A CA 1
ATOM 488 C C . ARG A 1 71 ? 9.180 7.556 -3.961 1.00 86.06 71 ARG A C 1
ATOM 490 O O . ARG A 1 71 ? 8.382 7.639 -3.038 1.00 86.06 71 ARG A O 1
ATOM 497 N N . LEU A 1 72 ? 10.486 7.773 -3.805 1.00 85.00 72 LEU A N 1
ATOM 498 C CA . LEU A 1 72 ? 11.041 8.211 -2.527 1.00 85.00 72 LEU A CA 1
ATOM 499 C C . LEU A 1 72 ? 10.666 9.635 -2.146 1.00 85.00 72 LEU A C 1
ATOM 501 O O . LEU A 1 72 ? 10.360 9.865 -0.985 1.00 85.00 72 LEU A O 1
ATOM 505 N N . ALA A 1 73 ? 10.710 10.576 -3.091 1.00 87.06 73 ALA A N 1
ATOM 506 C CA . ALA A 1 73 ? 10.274 11.940 -2.811 1.00 87.06 73 ALA A CA 1
ATOM 507 C C . ALA A 1 73 ? 8.810 11.938 -2.336 1.00 87.06 73 ALA A C 1
ATOM 509 O O . ALA A 1 73 ? 8.491 12.508 -1.301 1.00 87.06 73 ALA A O 1
ATOM 510 N N . ALA A 1 74 ? 7.949 11.174 -3.021 1.00 89.62 74 ALA A N 1
ATOM 511 C CA . ALA A 1 74 ? 6.572 10.966 -2.589 1.00 89.62 74 ALA A CA 1
ATOM 512 C C . ALA A 1 74 ? 6.491 10.306 -1.205 1.00 89.62 74 ALA A C 1
ATOM 514 O O . ALA A 1 74 ? 5.684 10.724 -0.385 1.00 89.62 74 ALA A O 1
ATOM 515 N N . LEU A 1 75 ? 7.327 9.301 -0.914 1.00 90.06 75 LEU A N 1
ATOM 516 C CA . LEU A 1 75 ? 7.388 8.685 0.414 1.00 90.06 75 LEU A CA 1
ATOM 517 C C . LEU A 1 75 ? 7.739 9.709 1.500 1.00 90.06 75 LEU A C 1
ATOM 519 O O . LEU A 1 75 ? 7.122 9.685 2.559 1.00 90.06 75 LEU A O 1
ATOM 523 N N . GLU A 1 76 ? 8.704 10.595 1.257 1.00 90.25 76 GLU A N 1
ATOM 524 C CA . GLU A 1 76 ? 9.071 11.641 2.213 1.00 90.25 76 GLU A CA 1
ATOM 525 C C . GLU A 1 76 ? 7.882 12.559 2.520 1.00 90.25 76 GLU A C 1
ATOM 527 O O . GLU A 1 76 ? 7.591 12.815 3.688 1.00 90.25 76 GLU A O 1
ATOM 532 N N . ASP A 1 77 ? 7.151 12.982 1.489 1.00 92.62 77 ASP A N 1
ATOM 533 C CA . ASP A 1 77 ? 5.949 13.802 1.647 1.00 92.62 77 ASP A CA 1
ATOM 534 C C . ASP A 1 77 ? 4.827 13.044 2.380 1.00 92.62 77 ASP A C 1
ATOM 536 O O . ASP A 1 77 ? 4.181 13.583 3.281 1.00 92.62 77 ASP A O 1
ATOM 540 N N . ILE A 1 78 ? 4.624 11.762 2.058 1.00 94.56 78 ILE A N 1
ATOM 541 C CA . ILE A 1 78 ? 3.629 10.901 2.712 1.00 94.56 78 ILE A CA 1
ATOM 542 C C . ILE A 1 78 ? 3.956 10.730 4.200 1.00 94.56 78 ILE A C 1
ATOM 544 O O . ILE A 1 78 ? 3.060 10.822 5.033 1.00 94.56 78 ILE A O 1
ATOM 548 N N . LEU A 1 79 ? 5.225 10.520 4.563 1.00 91.50 79 LEU A N 1
ATOM 549 C CA . LEU A 1 79 ? 5.641 10.338 5.959 1.00 91.50 79 LEU A CA 1
ATOM 550 C C . LEU A 1 79 ? 5.468 11.600 6.815 1.00 91.50 79 LEU A C 1
ATOM 552 O O . LEU A 1 79 ? 5.409 11.494 8.038 1.00 91.50 79 LEU A O 1
ATOM 556 N N . ARG A 1 80 ? 5.363 12.781 6.194 1.00 93.56 80 ARG A N 1
ATOM 557 C CA . ARG A 1 80 ? 5.011 14.035 6.879 1.00 93.56 80 ARG A CA 1
ATOM 558 C C . ARG A 1 80 ? 3.507 14.165 7.145 1.00 93.56 80 ARG A C 1
ATOM 560 O O . ARG A 1 80 ? 3.102 15.086 7.847 1.00 93.56 80 ARG A O 1
ATOM 567 N N . THR A 1 81 ? 2.682 13.277 6.587 1.00 94.44 81 THR A N 1
ATOM 568 C CA . THR A 1 81 ? 1.226 13.284 6.772 1.00 94.44 81 THR A CA 1
ATOM 569 C C . THR A 1 81 ? 0.841 12.514 8.034 1.00 94.44 81 THR A C 1
ATOM 571 O O . THR A 1 81 ? 1.159 11.335 8.188 1.00 94.44 81 THR A O 1
ATOM 574 N N . GLU A 1 82 ? 0.116 13.173 8.934 1.00 92.94 82 GLU A N 1
ATOM 575 C CA . GLU A 1 82 ? -0.416 12.547 10.145 1.00 92.94 82 GLU A CA 1
ATOM 576 C C . GLU A 1 82 ? -1.704 11.753 9.864 1.00 92.94 82 GLU A C 1
ATOM 578 O O . GLU A 1 82 ? -2.414 11.997 8.889 1.00 92.94 82 GLU A O 1
ATOM 583 N N . GLY A 1 83 ? -2.026 10.793 10.736 1.00 93.19 83 GLY A N 1
ATOM 584 C CA . GLY A 1 83 ? -3.275 10.025 10.652 1.00 93.19 83 GLY A CA 1
ATOM 585 C C . GLY A 1 83 ? -3.276 8.880 9.634 1.00 93.19 83 GLY A C 1
ATOM 586 O O . GLY A 1 83 ? -4.320 8.276 9.403 1.00 93.19 83 GLY A O 1
ATOM 587 N N . LEU A 1 84 ? -2.129 8.550 9.032 1.00 94.38 84 LEU A N 1
ATOM 588 C CA . LEU A 1 84 ? -1.979 7.346 8.212 1.00 94.38 84 LEU A CA 1
ATOM 589 C C . LEU A 1 84 ? -1.890 6.095 9.097 1.00 94.38 84 LEU A C 1
ATOM 591 O O . LEU A 1 84 ? -1.159 6.073 10.087 1.00 94.38 84 LEU A O 1
ATOM 595 N N . ALA A 1 85 ? -2.573 5.020 8.704 1.00 94.38 85 ALA A N 1
ATOM 596 C CA . ALA A 1 85 ? -2.500 3.738 9.404 1.00 94.38 85 ALA A CA 1
ATOM 597 C C . ALA A 1 85 ? -1.232 2.946 9.039 1.00 94.38 85 ALA A C 1
ATOM 599 O O . ALA A 1 85 ? -0.675 2.236 9.878 1.00 94.38 85 ALA A O 1
ATOM 600 N N . ALA A 1 86 ? -0.792 3.036 7.780 1.00 94.31 86 ALA A N 1
ATOM 601 C CA . ALA A 1 86 ? 0.437 2.414 7.291 1.00 94.31 86 ALA A CA 1
ATOM 602 C C . ALA A 1 86 ? 0.874 3.009 5.944 1.00 94.31 86 ALA A C 1
ATOM 604 O O . ALA A 1 86 ? 0.051 3.505 5.174 1.00 94.31 86 ALA A O 1
ATOM 605 N N . VAL A 1 87 ? 2.166 2.875 5.638 1.00 94.19 87 VAL A N 1
ATOM 606 C CA . VAL A 1 87 ? 2.747 3.186 4.327 1.00 94.19 87 VAL A CA 1
ATOM 607 C C . VAL A 1 87 ? 3.592 1.998 3.878 1.00 94.19 87 VAL A C 1
ATOM 609 O O . VAL A 1 87 ? 4.450 1.529 4.627 1.00 94.19 87 VAL A O 1
ATOM 612 N N . VAL A 1 88 ? 3.351 1.504 2.666 1.00 91.62 88 VAL A N 1
ATOM 613 C CA . VAL A 1 88 ? 4.136 0.437 2.035 1.00 91.62 88 VAL A CA 1
ATOM 614 C C . VAL A 1 88 ? 4.747 0.971 0.753 1.00 91.62 88 VAL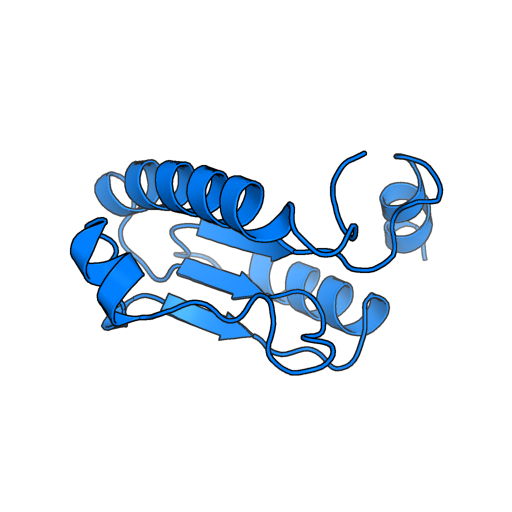 A C 1
ATOM 616 O O . VAL A 1 88 ? 4.046 1.534 -0.082 1.00 91.62 88 VAL A O 1
ATOM 619 N N . VAL A 1 89 ? 6.052 0.775 0.584 1.00 87.81 89 VAL A N 1
ATOM 620 C CA . VAL A 1 89 ? 6.757 1.112 -0.652 1.00 87.81 89 VAL A CA 1
ATOM 621 C C . VAL A 1 89 ? 7.458 -0.127 -1.166 1.00 87.81 89 VAL A C 1
ATOM 623 O O . VAL A 1 89 ? 8.303 -0.709 -0.486 1.00 87.81 89 VAL A O 1
ATOM 626 N N . GLU A 1 90 ? 7.093 -0.521 -2.376 1.00 82.19 90 GLU A N 1
ATOM 627 C CA . GLU A 1 90 ? 7.779 -1.559 -3.122 1.00 82.19 90 GLU A CA 1
ATOM 628 C C . GLU A 1 90 ? 8.875 -0.935 -3.992 1.00 82.19 90 GLU A C 1
ATOM 630 O O . GLU A 1 90 ? 8.740 0.167 -4.537 1.00 82.19 90 GLU A O 1
ATOM 635 N N . TYR A 1 91 ? 9.992 -1.647 -4.111 1.00 74.69 91 TYR A N 1
ATOM 636 C CA . TYR A 1 91 ? 11.184 -1.147 -4.779 1.00 74.69 91 TYR A CA 1
ATOM 637 C C . TYR A 1 91 ? 11.564 -2.026 -5.966 1.00 74.69 91 TYR A C 1
ATOM 639 O O . TYR A 1 91 ? 11.724 -3.236 -5.847 1.00 74.69 91 TYR A O 1
ATOM 647 N N . ASP A 1 92 ? 11.775 -1.385 -7.106 1.00 69.69 92 ASP A N 1
ATOM 648 C CA . ASP A 1 92 ? 12.335 -1.958 -8.319 1.00 69.69 92 ASP A CA 1
ATOM 649 C C . ASP A 1 92 ? 13.868 -1.796 -8.324 1.00 69.69 92 ASP A C 1
ATOM 651 O O . ASP A 1 92 ? 14.410 -0.745 -7.988 1.00 69.69 92 ASP A O 1
ATO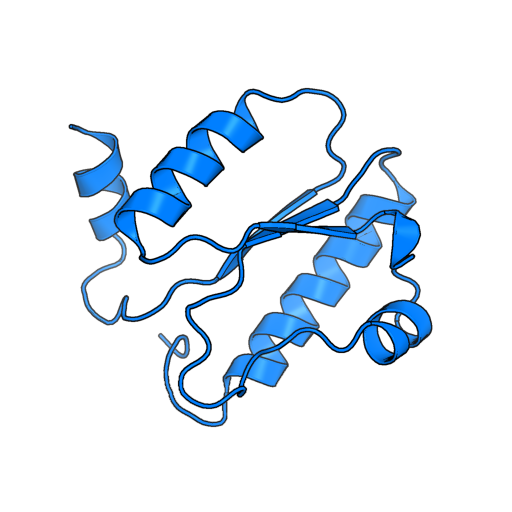M 655 N N . GLY A 1 93 ? 14.604 -2.848 -8.698 1.00 59.69 93 GLY A N 1
ATOM 656 C CA . GLY A 1 93 ? 16.025 -2.722 -9.060 1.00 59.69 93 GLY A CA 1
ATOM 657 C C . GLY A 1 93 ? 17.053 -2.556 -7.925 1.00 59.69 93 GLY A C 1
ATOM 658 O O . GLY A 1 93 ? 18.220 -2.295 -8.212 1.00 59.69 93 GLY A O 1
ATOM 659 N N . LEU A 1 94 ? 16.699 -2.769 -6.652 1.00 52.00 94 LEU A N 1
ATOM 660 C CA . LEU A 1 94 ? 17.644 -2.750 -5.514 1.00 52.00 94 LEU A CA 1
ATOM 661 C C . LEU A 1 94 ? 18.541 -4.004 -5.413 1.00 52.00 94 LEU A C 1
ATOM 663 O O . LEU A 1 94 ? 18.765 -4.547 -4.330 1.00 52.00 94 LEU A O 1
ATOM 667 N N . SER A 1 95 ? 19.112 -4.475 -6.521 1.00 49.44 95 SER A N 1
ATOM 668 C CA . SER A 1 95 ? 20.231 -5.422 -6.431 1.00 49.44 95 SER A CA 1
ATOM 669 C C . SER A 1 95 ? 21.534 -4.744 -5.976 1.00 49.44 95 SER A C 1
ATOM 671 O O . SER A 1 95 ? 22.525 -5.430 -5.737 1.00 49.44 95 SER A O 1
ATOM 673 N N . GLN A 1 96 ? 21.561 -3.413 -5.822 1.00 51.19 96 GLN A N 1
ATOM 674 C CA . GLN A 1 96 ? 22.730 -2.670 -5.352 1.00 51.19 96 GLN A CA 1
ATOM 675 C C . GLN A 1 96 ? 22.555 -2.171 -3.915 1.00 51.19 96 GLN A C 1
ATOM 677 O O . GLN A 1 96 ? 22.135 -1.045 -3.697 1.00 51.19 96 GLN A O 1
ATOM 682 N N . SER A 1 97 ? 23.001 -3.003 -2.965 1.00 53.69 97 SER A N 1
ATOM 683 C CA . SER A 1 97 ? 23.441 -2.642 -1.605 1.00 53.69 97 SER A CA 1
ATOM 684 C C . SER A 1 97 ? 22.386 -1.992 -0.685 1.00 53.69 97 SER A C 1
ATOM 686 O O . SER A 1 97 ? 21.799 -0.959 -0.993 1.00 53.69 97 SER A O 1
ATOM 688 N N . SER A 1 98 ? 22.207 -2.570 0.511 1.00 55.03 98 SER A N 1
ATOM 689 C CA . SER A 1 98 ? 21.324 -2.090 1.598 1.00 55.03 98 SER A CA 1
ATOM 690 C C . SER A 1 98 ? 21.433 -0.590 1.893 1.00 55.03 98 SER A C 1
ATOM 692 O O . SER A 1 98 ? 20.478 0.031 2.349 1.00 55.03 98 SER A O 1
ATOM 694 N N . ASP A 1 99 ? 22.587 -0.005 1.584 1.00 63.47 99 ASP A N 1
ATOM 695 C CA . ASP A 1 99 ? 22.952 1.358 1.945 1.00 63.47 99 ASP A CA 1
ATOM 696 C C . ASP A 1 99 ? 22.567 2.383 0.867 1.00 63.47 99 ASP A C 1
ATOM 698 O O . ASP A 1 99 ? 22.814 3.581 1.013 1.00 63.47 99 ASP A O 1
ATOM 702 N N . TYR A 1 100 ? 21.962 1.943 -0.240 1.00 63.91 100 TYR A N 1
ATOM 703 C CA . TYR A 1 100 ? 21.537 2.823 -1.327 1.00 63.91 100 TYR A CA 1
ATOM 704 C C . TYR A 1 100 ? 20.529 3.887 -0.872 1.00 63.91 100 TYR A C 1
ATOM 706 O O . TYR A 1 100 ? 20.714 5.064 -1.182 1.00 63.91 100 TYR A O 1
ATOM 714 N N . TRP A 1 101 ? 19.537 3.523 -0.056 1.00 61.94 101 TRP A N 1
ATOM 715 C CA . TRP A 1 101 ? 18.574 4.496 0.470 1.00 61.94 101 TRP A CA 1
ATOM 716 C C . TRP A 1 101 ? 19.202 5.515 1.416 1.00 61.94 101 TRP A C 1
ATOM 718 O O . TRP A 1 101 ? 18.859 6.693 1.351 1.00 61.94 101 TRP A O 1
ATOM 728 N N . MET A 1 102 ? 20.206 5.110 2.200 1.00 67.44 102 MET A N 1
ATOM 729 C CA . MET A 1 102 ? 20.977 6.044 3.026 1.00 67.44 102 MET A CA 1
ATOM 730 C C . MET A 1 102 ? 21.774 7.050 2.186 1.00 67.44 102 MET A C 1
ATOM 732 O O . MET A 1 102 ? 22.013 8.166 2.639 1.00 67.44 102 MET A O 1
ATOM 736 N N . ARG A 1 103 ? 22.197 6.675 0.972 1.00 68.94 103 ARG A N 1
ATOM 737 C CA . ARG A 1 103 ? 22.887 7.588 0.046 1.00 68.94 103 ARG A CA 1
ATOM 738 C C . ARG A 1 103 ? 21.934 8.568 -0.622 1.00 68.94 103 ARG A C 1
ATOM 740 O O . ARG A 1 103 ? 22.329 9.703 -0.870 1.00 68.94 103 ARG A O 1
ATOM 747 N N . LEU A 1 104 ? 20.710 8.139 -0.915 1.00 59.22 104 LEU A N 1
ATOM 748 C CA . LEU A 1 104 ? 19.725 8.982 -1.581 1.00 59.22 104 LEU A CA 1
ATOM 749 C C . LEU A 1 104 ? 19.049 9.963 -0.613 1.00 59.22 104 LEU A C 1
ATOM 751 O O . LEU A 1 104 ? 18.812 11.096 -0.999 1.00 59.22 104 LEU A O 1
ATOM 755 N N . ALA A 1 105 ? 18.865 9.583 0.656 1.00 59.75 105 ALA A N 1
ATOM 756 C CA . ALA A 1 105 ? 18.350 10.463 1.712 1.00 59.75 105 ALA A CA 1
ATOM 757 C C . ALA A 1 105 ? 19.352 11.535 2.207 1.00 59.75 105 ALA A C 1
ATOM 759 O O . ALA A 1 105 ? 19.013 12.340 3.068 1.00 59.75 105 ALA A O 1
ATOM 760 N N . ARG A 1 106 ? 20.607 11.524 1.727 1.00 64.50 106 ARG A N 1
ATOM 761 C CA . ARG A 1 106 ? 21.668 12.481 2.114 1.00 64.50 106 ARG A CA 1
ATOM 762 C C . ARG A 1 106 ? 21.886 13.616 1.104 1.00 64.50 106 ARG A C 1
ATOM 764 O O . ARG A 1 106 ? 22.850 14.365 1.262 1.00 64.50 106 ARG A O 1
ATOM 771 N N . ARG A 1 107 ? 21.070 13.708 0.056 1.00 53.41 107 ARG A N 1
ATOM 772 C CA . ARG A 1 107 ? 21.098 14.810 -0.917 1.00 53.41 107 ARG A CA 1
ATOM 773 C C . ARG A 1 107 ? 19.921 15.734 -0.683 1.00 53.41 107 ARG A C 1
ATOM 775 O O . ARG A 1 107 ? 20.123 16.941 -0.920 1.00 53.41 107 ARG A O 1
#

Sequence (107 aa):
MLCGRPGHDGALTGFAAALVRRLAVRCDGPVVWCPAAAMGGSGMLYAAGLAALGIDPGRLLIVDAPGPTRRLAALEDILRTEGLAAVVVEYDGLSQSSDYWMRLARR

Radius of gyration: 14.02 Å; chains: 1; bounding box: 35×30×34 Å